Protein AF-A0A534Y1S2-F1 (afdb_monomer)

Secondary structure (DSSP, 8-state):
-HHHHHHHHHHHHHHHHHHHHHHHHHHHHHHHTT---HHHHHHHHHHHHHHHHHHHHHHHHHHS-TTTHHHHHHHHHHHHHHHHHHHHHT---

Radius of gyration: 15.46 Å; Cα contacts (8 Å, |Δi|>4): 56; chains: 1; bounding box: 40×18×42 Å

Structure (mmCIF, N/CA/C/O backbone):
data_AF-A0A534Y1S2-F1
#
_entry.id   AF-A0A534Y1S2-F1
#
loop_
_atom_site.group_PDB
_atom_site.id
_atom_site.type_symbol
_atom_site.label_atom_id
_atom_site.label_alt_id
_atom_site.label_comp_id
_atom_site.label_asym_id
_atom_site.label_entity_id
_atom_site.label_seq_id
_atom_site.pdbx_PDB_ins_code
_atom_site.Cartn_x
_atom_site.Cartn_y
_atom_site.Cartn_z
_atom_site.occupancy
_atom_site.B_iso_or_equiv
_atom_site.auth_seq_id
_atom_site.auth_comp_id
_atom_site.auth_asym_id
_atom_site.auth_atom_id
_atom_site.pdbx_PDB_model_num
ATOM 1 N N . MET A 1 1 ? 18.736 -1.362 -10.830 1.00 86.62 1 MET A N 1
ATOM 2 C CA . MET A 1 1 ? 18.328 -0.260 -9.906 1.00 86.62 1 MET A CA 1
ATOM 3 C C . MET A 1 1 ? 16.847 -0.356 -9.557 1.00 86.62 1 MET A C 1
ATOM 5 O O . MET A 1 1 ? 16.476 -0.115 -8.410 1.00 86.62 1 MET A O 1
ATOM 9 N N . LYS A 1 2 ? 16.028 -0.777 -10.525 1.00 91.62 2 LYS A N 1
ATOM 10 C CA . LYS A 1 2 ? 14.620 -1.129 -10.367 1.00 91.62 2 LYS A CA 1
ATOM 11 C C . LYS A 1 2 ? 14.336 -2.086 -9.198 1.00 91.62 2 LYS A C 1
ATOM 13 O O . LYS A 1 2 ? 13.466 -1.792 -8.389 1.00 91.62 2 LYS A O 1
ATOM 18 N N . ASP A 1 3 ? 15.089 -3.176 -9.050 1.00 92.31 3 ASP A N 1
ATOM 19 C CA . ASP A 1 3 ? 14.793 -4.200 -8.027 1.00 92.31 3 ASP A CA 1
ATOM 20 C C . ASP A 1 3 ? 14.895 -3.680 -6.586 1.00 92.31 3 ASP A C 1
ATOM 22 O O . ASP A 1 3 ? 14.035 -3.958 -5.747 1.00 92.31 3 ASP A O 1
ATOM 26 N N . ALA A 1 4 ? 15.913 -2.864 -6.298 1.00 94.19 4 ALA A N 1
ATOM 27 C CA . ALA A 1 4 ? 16.064 -2.224 -4.993 1.00 94.19 4 ALA A CA 1
ATOM 28 C C . ALA A 1 4 ? 14.925 -1.224 -4.721 1.00 94.19 4 ALA A C 1
ATOM 30 O O . ALA A 1 4 ? 14.420 -1.142 -3.599 1.00 94.19 4 ALA A O 1
ATOM 31 N N . TYR A 1 5 ? 14.490 -0.494 -5.754 1.00 93.06 5 TYR A N 1
ATOM 32 C CA . TYR A 1 5 ? 13.338 0.401 -5.669 1.00 93.06 5 TYR A CA 1
ATOM 33 C C . TYR A 1 5 ? 12.053 -0.377 -5.363 1.00 93.06 5 TYR A C 1
ATOM 35 O O . TYR A 1 5 ? 11.376 -0.070 -4.384 1.00 93.06 5 TYR A O 1
ATOM 43 N N . VAL A 1 6 ? 11.761 -1.422 -6.142 1.00 95.06 6 VAL A N 1
ATOM 44 C CA . VAL A 1 6 ? 10.597 -2.298 -5.955 1.00 95.06 6 VAL A CA 1
ATOM 45 C C . VAL A 1 6 ? 10.578 -2.883 -4.548 1.00 95.06 6 VAL A C 1
ATOM 47 O O . VAL A 1 6 ? 9.571 -2.757 -3.861 1.00 95.06 6 VAL A O 1
ATOM 50 N N . THR A 1 7 ? 11.700 -3.440 -4.086 1.00 96.88 7 THR A N 1
ATOM 51 C CA . THR A 1 7 ? 11.808 -4.053 -2.753 1.00 96.88 7 THR A CA 1
ATOM 52 C C . THR A 1 7 ? 11.474 -3.052 -1.646 1.00 96.88 7 THR A C 1
ATOM 54 O O . THR A 1 7 ? 10.709 -3.352 -0.728 1.00 96.88 7 THR A O 1
ATOM 57 N N . LYS A 1 8 ? 12.008 -1.828 -1.743 1.00 96.44 8 LYS A N 1
ATOM 58 C CA . LYS A 1 8 ? 11.720 -0.756 -0.782 1.00 96.44 8 LYS A CA 1
ATOM 59 C C . LYS A 1 8 ? 10.235 -0.386 -0.782 1.00 96.44 8 LYS A C 1
ATOM 61 O O . LYS A 1 8 ? 9.654 -0.182 0.284 1.00 96.44 8 LYS A O 1
ATOM 66 N N . MET A 1 9 ? 9.633 -0.271 -1.963 1.00 96.31 9 MET A N 1
ATOM 67 C CA . MET A 1 9 ? 8.223 0.084 -2.095 1.00 96.31 9 MET A CA 1
ATOM 68 C C . MET A 1 9 ? 7.315 -1.049 -1.603 1.00 96.31 9 MET A C 1
ATOM 70 O O . MET A 1 9 ? 6.387 -0.786 -0.850 1.00 96.31 9 MET A O 1
ATOM 74 N N . ASP A 1 10 ? 7.609 -2.311 -1.909 1.00 96.12 10 ASP A N 1
ATOM 75 C CA . ASP A 1 10 ? 6.840 -3.456 -1.402 1.00 96.12 10 ASP A CA 1
ATOM 76 C C . ASP A 1 10 ? 6.830 -3.516 0.128 1.00 96.12 10 ASP A C 1
ATOM 78 O O . ASP A 1 10 ? 5.781 -3.748 0.740 1.00 96.12 10 ASP A O 1
ATOM 82 N N . ALA A 1 11 ? 7.980 -3.264 0.760 1.00 97.62 11 ALA A N 1
ATOM 83 C CA . ALA A 1 11 ? 8.090 -3.238 2.214 1.00 97.62 11 ALA A CA 1
ATOM 84 C C . ALA A 1 11 ? 7.193 -2.151 2.828 1.00 97.62 11 ALA A C 1
ATOM 86 O O . ALA A 1 11 ? 6.406 -2.424 3.737 1.00 97.62 11 ALA A O 1
ATOM 87 N N . GLN A 1 12 ? 7.246 -0.930 2.290 1.00 96.12 12 GLN A N 1
ATOM 88 C CA . GLN A 1 12 ? 6.420 0.177 2.775 1.00 96.12 12 GLN A CA 1
ATOM 89 C C . GLN A 1 12 ? 4.925 -0.02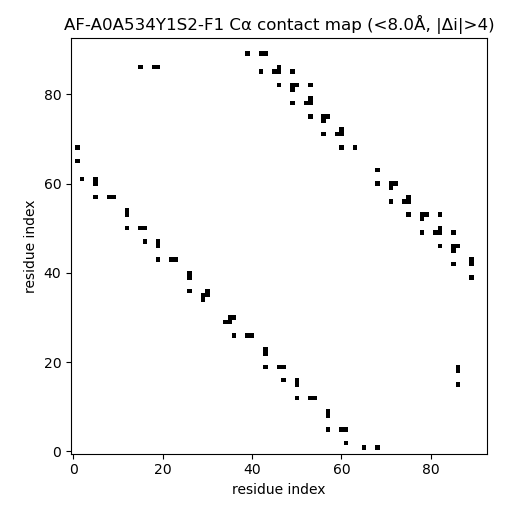9 2.467 1.00 96.12 12 GLN A C 1
ATOM 91 O O . GLN A 1 12 ? 4.072 0.289 3.298 1.00 96.12 12 GLN A O 1
ATOM 96 N N . LEU A 1 13 ? 4.582 -0.620 1.319 1.00 95.81 13 LEU A N 1
ATOM 97 C CA . LEU A 1 13 ? 3.200 -0.951 0.972 1.00 95.81 13 LEU A CA 1
ATOM 98 C C . LEU A 1 13 ? 2.633 -2.006 1.930 1.00 95.81 13 LEU A C 1
ATOM 100 O O . LEU A 1 13 ? 1.475 -1.915 2.347 1.00 95.81 13 LEU A O 1
ATOM 1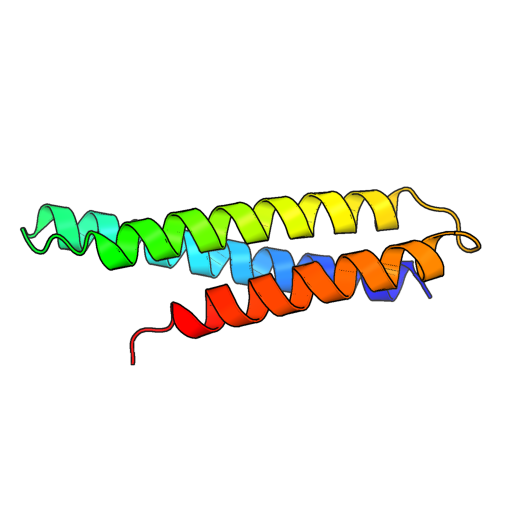04 N N . SER A 1 14 ? 3.456 -2.983 2.313 1.00 96.38 14 SER A N 1
ATOM 105 C CA . SER A 1 14 ? 3.105 -4.003 3.303 1.00 96.38 14 SER A CA 1
ATOM 106 C C . SER A 1 14 ? 2.882 -3.390 4.687 1.00 96.38 14 SER A C 1
ATOM 108 O O . SER A 1 14 ? 1.876 -3.687 5.334 1.00 96.38 14 SER A O 1
ATOM 110 N N . GLU A 1 15 ? 3.757 -2.473 5.112 1.00 95.75 15 GLU A N 1
ATOM 111 C CA . GLU A 1 15 ? 3.620 -1.726 6.368 1.00 95.75 15 GLU A CA 1
ATOM 112 C C . GLU A 1 15 ? 2.300 -0.938 6.420 1.00 95.75 15 GLU A C 1
ATOM 114 O O . GLU A 1 15 ? 1.543 -1.021 7.391 1.00 95.75 15 GLU A O 1
ATOM 119 N N . TRP A 1 16 ? 1.980 -0.195 5.359 1.00 95.38 16 TRP A N 1
ATOM 120 C CA . TRP A 1 16 ? 0.720 0.542 5.271 1.00 95.38 16 TRP A CA 1
ATOM 121 C C . TRP A 1 16 ? -0.496 -0.382 5.226 1.00 95.38 16 TRP A C 1
ATOM 123 O O . TRP A 1 16 ? -1.504 -0.087 5.866 1.00 95.38 16 TRP A O 1
ATOM 133 N N . GLY A 1 17 ? -0.395 -1.526 4.548 1.00 94.12 17 GLY A N 1
ATOM 134 C CA . GLY A 1 17 ? -1.445 -2.544 4.545 1.00 94.12 17 GLY A CA 1
ATOM 135 C C . GLY A 1 17 ? -1.732 -3.089 5.947 1.00 94.12 17 GLY A C 1
ATOM 136 O O . GLY A 1 17 ? -2.895 -3.247 6.322 1.00 94.12 17 GLY A O 1
ATOM 137 N N . ALA A 1 18 ? -0.693 -3.326 6.751 1.00 94.31 18 ALA A N 1
ATOM 138 C CA . ALA A 1 18 ? -0.846 -3.741 8.144 1.00 94.31 18 ALA A CA 1
ATOM 139 C C . ALA A 1 18 ? -1.536 -2.658 8.991 1.00 94.31 18 ALA A C 1
ATOM 141 O O . ALA A 1 18 ? -2.493 -2.958 9.706 1.00 94.31 18 ALA A O 1
ATOM 142 N N . LYS A 1 19 ? -1.126 -1.391 8.841 1.00 91.19 19 LYS A N 1
ATOM 143 C CA . LYS A 1 19 ? -1.755 -0.249 9.529 1.00 91.19 19 LYS A CA 1
ATOM 144 C C . LYS A 1 19 ? -3.240 -0.113 9.188 1.00 91.19 19 LYS A C 1
ATOM 146 O O . LYS A 1 19 ? -4.063 0.032 10.087 1.00 91.19 19 LYS A O 1
ATOM 151 N N . LEU A 1 20 ? -3.607 -0.222 7.909 1.00 90.38 20 LEU A N 1
ATOM 152 C CA . LEU A 1 20 ? -5.009 -0.156 7.481 1.00 90.38 20 LEU A CA 1
ATOM 153 C C . LEU A 1 20 ? -5.851 -1.300 8.067 1.00 90.38 20 LEU A C 1
ATOM 155 O O . LEU A 1 20 ? -6.976 -1.065 8.512 1.00 90.38 20 LEU A O 1
ATOM 159 N N . LYS A 1 21 ? -5.301 -2.522 8.140 1.00 90.56 21 LYS A N 1
ATOM 160 C CA . LYS A 1 21 ? -5.968 -3.667 8.787 1.00 90.56 21 LYS A CA 1
ATOM 161 C C . LYS A 1 21 ? -6.201 -3.429 10.279 1.00 90.56 21 LYS A C 1
ATOM 163 O O . LYS A 1 21 ? -7.308 -3.652 10.764 1.00 90.56 21 LYS A O 1
ATOM 168 N N . GLU A 1 22 ? -5.192 -2.940 10.997 1.00 89.25 22 GLU A N 1
ATOM 169 C CA . GLU A 1 22 ? -5.313 -2.607 12.421 1.00 89.25 22 GLU A CA 1
ATOM 170 C C . GLU A 1 22 ? -6.398 -1.545 12.656 1.00 89.25 22 GLU A C 1
ATOM 172 O O . GLU A 1 22 ? -7.247 -1.668 13.542 1.00 89.25 22 GLU A O 1
ATOM 177 N N . MET A 1 23 ? -6.420 -0.514 11.813 1.00 83.94 23 MET A N 1
ATOM 178 C CA . MET A 1 23 ? -7.417 0.549 11.869 1.00 83.94 23 MET A CA 1
ATOM 179 C C . MET A 1 23 ? -8.840 0.076 11.591 1.00 8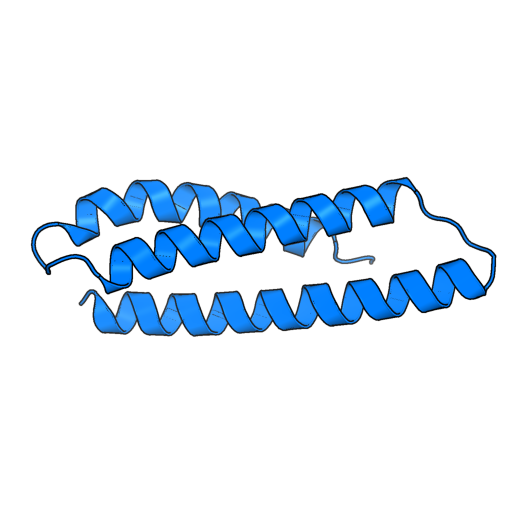3.94 23 MET A C 1
ATOM 181 O O . MET A 1 23 ? -9.789 0.595 12.194 1.00 83.94 23 MET A O 1
ATOM 185 N N . LYS A 1 24 ? -9.001 -0.881 10.675 1.00 84.31 24 LYS A N 1
ATOM 186 C CA . LYS A 1 24 ? -10.286 -1.523 10.405 1.00 84.31 24 LYS A CA 1
ATOM 187 C C . LYS A 1 24 ? -10.781 -2.266 11.646 1.00 84.31 24 LYS A C 1
ATOM 189 O O . LYS A 1 24 ? -11.880 -1.974 12.108 1.00 84.31 24 LYS A O 1
ATOM 194 N N . ALA A 1 25 ? -9.935 -3.095 12.259 1.00 87.31 25 ALA A N 1
ATOM 195 C CA . ALA A 1 25 ? -10.279 -3.822 13.483 1.00 87.31 25 ALA A CA 1
ATOM 196 C C . ALA A 1 25 ? -10.654 -2.881 14.648 1.00 87.31 25 ALA A C 1
ATOM 198 O O . ALA A 1 25 ? -11.630 -3.116 15.363 1.00 87.31 25 ALA A O 1
ATOM 199 N N . LYS A 1 26 ? -9.927 -1.765 14.815 1.00 83.06 26 LYS A N 1
ATOM 200 C CA . LYS A 1 26 ? -10.259 -0.728 15.809 1.00 83.06 26 LYS A CA 1
ATOM 201 C C . LYS A 1 26 ? -11.626 -0.080 15.547 1.00 83.06 26 LYS A C 1
ATOM 203 O O . LYS A 1 26 ? -12.376 0.128 16.497 1.00 83.06 26 LYS A O 1
ATOM 208 N N . ALA A 1 27 ? -11.964 0.199 14.283 1.00 79.19 27 ALA A N 1
ATOM 209 C CA . ALA A 1 27 ? -13.284 0.731 13.917 1.00 79.19 27 ALA A CA 1
ATOM 210 C C . ALA A 1 27 ? -14.407 -0.249 14.229 1.00 79.19 27 ALA A C 1
ATOM 212 O O . ALA A 1 27 ? -15.427 0.149 14.773 1.00 79.19 27 ALA A O 1
ATOM 213 N N . GLU A 1 28 ? -14.235 -1.515 13.849 1.00 81.50 28 GLU A N 1
ATOM 214 C CA . GLU A 1 28 ? -15.243 -2.554 14.063 1.00 81.50 28 GLU A CA 1
ATOM 215 C C . GLU A 1 28 ? -15.533 -2.710 15.560 1.00 81.50 28 GLU A C 1
ATOM 217 O O . GLU A 1 28 ? -16.694 -2.754 15.968 1.00 81.50 28 GLU A O 1
ATOM 222 N N . LYS A 1 29 ? -14.488 -2.656 16.396 1.00 81.44 29 LYS A N 1
ATOM 223 C CA . LYS A 1 29 ? -14.627 -2.631 17.856 1.00 81.44 29 LYS A CA 1
ATOM 224 C C . LYS A 1 29 ? -15.374 -1.388 18.361 1.00 81.44 29 LYS A C 1
ATOM 226 O O . LYS A 1 29 ? -16.252 -1.526 19.206 1.00 81.44 29 LYS A O 1
ATOM 231 N N . ALA A 1 30 ? -15.048 -0.192 17.867 1.00 77.12 30 ALA A N 1
ATOM 232 C CA . ALA A 1 30 ? -15.705 1.054 18.283 1.00 77.12 30 ALA A CA 1
ATOM 233 C C . ALA A 1 30 ? -17.180 1.126 17.841 1.00 77.12 30 ALA A C 1
ATOM 235 O O . ALA A 1 30 ? -18.043 1.545 18.615 1.00 77.12 30 ALA A O 1
ATOM 236 N N . ALA A 1 31 ? -17.479 0.641 16.633 1.00 75.44 31 ALA A N 1
ATOM 237 C CA . ALA A 1 31 ? -18.835 0.529 16.109 1.00 75.44 31 ALA A CA 1
ATOM 238 C C . ALA A 1 31 ? -19.678 -0.448 16.942 1.00 75.44 31 ALA A C 1
ATOM 2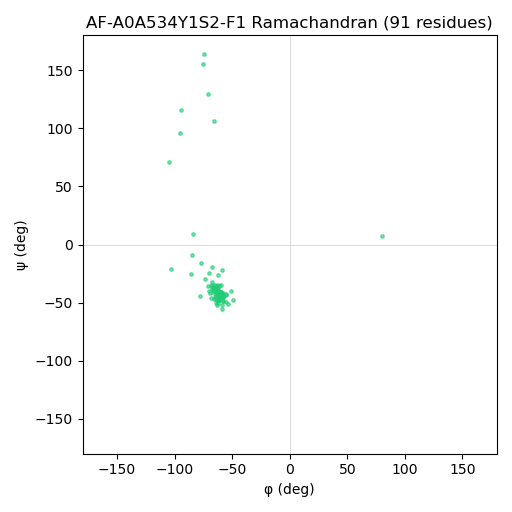40 O O . ALA A 1 31 ? -20.808 -0.121 17.298 1.00 75.44 31 ALA A O 1
ATOM 241 N N . ALA A 1 32 ? -19.112 -1.596 17.337 1.00 77.06 32 ALA A N 1
ATOM 242 C CA . ALA A 1 32 ? -19.762 -2.532 18.259 1.00 77.06 32 ALA A CA 1
ATOM 243 C C . ALA A 1 32 ? -20.029 -1.914 19.647 1.00 77.06 32 ALA A C 1
ATOM 245 O O . ALA A 1 32 ? -20.975 -2.300 20.326 1.00 77.06 32 ALA A O 1
ATOM 246 N N . GLN A 1 33 ? -19.233 -0.920 20.052 1.00 75.12 33 GLN A N 1
ATOM 247 C CA . GLN A 1 33 ? -19.428 -0.133 21.275 1.00 75.12 33 GLN A CA 1
ATOM 248 C C . GLN A 1 33 ? -20.414 1.043 21.099 1.00 75.12 33 GLN A C 1
ATOM 250 O O . GLN A 1 33 ? -20.529 1.882 21.991 1.00 75.12 33 GLN A O 1
ATOM 255 N N . GLY A 1 34 ? -21.124 1.128 19.966 1.00 66.38 34 GLY A N 1
ATOM 256 C CA . GLY A 1 34 ? -22.160 2.135 19.707 1.00 66.38 34 GLY A CA 1
ATOM 257 C C . GLY A 1 34 ? -21.638 3.507 19.269 1.00 66.38 34 GLY A C 1
ATOM 258 O O . GLY A 1 34 ? -22.421 4.445 19.133 1.00 66.38 34 GLY A O 1
ATOM 259 N N . ARG A 1 35 ? -20.332 3.652 19.016 1.00 65.12 35 ARG A N 1
ATOM 260 C CA . ARG A 1 35 ? -19.744 4.869 18.439 1.00 65.12 35 ARG A CA 1
ATOM 261 C C . ARG A 1 35 ? -19.635 4.677 16.929 1.00 65.12 35 ARG A C 1
ATOM 263 O O . ARG A 1 35 ? -18.691 4.047 16.463 1.00 65.12 35 ARG A O 1
ATOM 270 N N . ILE A 1 36 ? -20.603 5.160 16.147 1.00 63.16 36 ILE A N 1
ATOM 271 C CA . ILE A 1 36 ? -20.503 5.071 14.681 1.00 63.16 36 ILE A CA 1
ATOM 272 C C . ILE A 1 36 ? -19.902 6.344 14.095 1.00 63.16 36 ILE A C 1
ATOM 274 O O . ILE A 1 36 ? -20.476 7.428 14.119 1.00 63.16 36 ILE A O 1
ATOM 278 N N . GLU A 1 37 ? -18.734 6.145 13.499 1.00 68.81 37 GLU A N 1
ATOM 279 C CA . GLU A 1 37 ? -17.907 7.132 12.828 1.00 68.81 37 GLU A CA 1
ATOM 280 C C . GLU A 1 37 ? -18.033 6.935 11.308 1.00 68.81 37 GLU A C 1
ATOM 282 O O . GLU A 1 37 ? -17.116 6.446 10.645 1.00 68.81 37 GLU A O 1
ATOM 287 N N . TYR A 1 38 ? -19.188 7.274 10.728 1.00 67.25 38 TYR A N 1
ATOM 288 C CA . TYR A 1 38 ? -19.436 7.126 9.281 1.00 67.25 38 TYR A CA 1
ATOM 289 C C . TYR A 1 38 ? -18.320 7.758 8.425 1.00 67.25 38 TYR A C 1
ATOM 291 O O . TYR A 1 38 ? -17.846 7.169 7.453 1.00 67.25 38 TYR A O 1
ATOM 299 N N . GLN A 1 39 ? -17.814 8.921 8.847 1.00 72.69 39 GLN A N 1
ATOM 300 C CA . GLN A 1 39 ? -16.676 9.578 8.202 1.00 72.69 39 GLN A CA 1
ATOM 301 C C . GLN A 1 39 ? -15.383 8.754 8.286 1.00 72.69 39 GLN A C 1
ATOM 303 O O . GLN A 1 39 ? -14.641 8.695 7.308 1.00 72.69 39 GLN A O 1
ATOM 308 N N . GLN A 1 40 ? -15.111 8.078 9.405 1.00 76.94 40 GLN A N 1
ATOM 309 C CA . GLN A 1 40 ? -13.914 7.246 9.525 1.00 76.94 40 GLN A CA 1
ATOM 310 C C . GLN A 1 40 ? -14.005 5.980 8.676 1.00 76.94 40 GLN A C 1
ATOM 312 O O . GLN A 1 40 ? -12.999 5.563 8.105 1.00 76.94 40 GLN A O 1
ATOM 317 N N . GLN A 1 41 ? -15.194 5.388 8.544 1.00 79.00 41 GLN A N 1
ATOM 318 C CA . GLN A 1 41 ? -15.405 4.258 7.638 1.00 79.00 41 GLN A CA 1
ATOM 319 C C . GLN A 1 41 ? -15.152 4.664 6.182 1.00 79.00 41 GLN A C 1
ATOM 321 O O . GLN A 1 41 ? -14.415 3.981 5.474 1.00 79.00 41 GLN A O 1
ATOM 326 N N . LEU A 1 42 ? -15.657 5.827 5.756 1.00 82.00 42 LEU A N 1
ATOM 327 C CA . LEU A 1 42 ? -15.381 6.358 4.418 1.00 82.00 42 LEU A CA 1
ATOM 328 C C . LEU A 1 42 ? -13.887 6.616 4.180 1.00 82.00 42 LEU A C 1
ATOM 330 O O . LEU A 1 42 ? -13.370 6.269 3.120 1.00 82.00 42 LEU A O 1
ATOM 334 N N . GLN A 1 43 ? -13.175 7.192 5.153 1.00 83.19 43 GLN A N 1
ATOM 335 C CA . GLN A 1 43 ? -11.727 7.404 5.032 1.00 83.19 43 GLN A CA 1
ATOM 336 C C . GLN A 1 43 ? -10.960 6.080 4.928 1.00 83.19 43 GLN A C 1
ATOM 338 O O . GLN A 1 43 ? -10.015 5.982 4.147 1.00 83.19 43 GLN A O 1
ATOM 343 N N . LYS A 1 44 ? -11.390 5.041 5.655 1.00 83.75 44 LYS A N 1
ATOM 344 C CA . LYS A 1 44 ? -10.782 3.702 5.598 1.00 83.75 44 LYS A CA 1
ATOM 345 C C . LYS A 1 44 ? -10.978 3.045 4.242 1.00 83.75 44 LYS A C 1
ATOM 347 O O . LYS A 1 44 ? -10.004 2.568 3.669 1.00 83.75 44 LYS A O 1
ATOM 352 N N . VAL A 1 45 ? -12.201 3.074 3.709 1.00 88.38 45 VAL A N 1
ATOM 353 C CA . VAL A 1 45 ? -12.495 2.547 2.367 1.00 88.38 45 VAL A CA 1
ATOM 354 C C . VAL A 1 45 ? -11.626 3.250 1.324 1.00 88.38 45 VAL A C 1
ATOM 356 O O . VAL A 1 45 ? -10.915 2.581 0.581 1.00 88.38 45 VAL A O 1
ATOM 359 N N . ARG A 1 46 ? -11.565 4.587 1.351 1.00 89.50 46 ARG A N 1
ATOM 360 C CA . ARG A 1 46 ? -10.717 5.373 0.436 1.00 89.50 46 ARG A CA 1
ATOM 361 C C . ARG A 1 46 ? -9.231 5.043 0.565 1.00 89.50 46 ARG A C 1
ATOM 363 O O . ARG A 1 46 ? -8.527 4.934 -0.437 1.00 89.50 46 ARG A O 1
ATOM 370 N N . ALA A 1 47 ? -8.730 4.892 1.790 1.00 91.25 47 ALA A N 1
ATOM 371 C CA . ALA A 1 47 ? -7.333 4.543 2.020 1.00 91.25 47 ALA A CA 1
ATOM 372 C C . ALA A 1 47 ? -7.010 3.132 1.507 1.00 91.25 47 ALA A C 1
ATOM 374 O O . ALA A 1 47 ? -5.939 2.909 0.942 1.00 91.25 47 ALA A O 1
ATOM 375 N N . GLN A 1 48 ? -7.953 2.199 1.642 1.00 93.00 48 GLN A N 1
ATOM 376 C CA . GLN A 1 48 ? -7.816 0.846 1.121 1.00 93.00 48 GLN A CA 1
ATOM 377 C C . GLN A 1 48 ? -7.880 0.804 -0.412 1.00 93.00 48 GLN A C 1
ATOM 379 O O . GLN A 1 48 ? -7.067 0.127 -1.031 1.00 93.00 48 GLN A O 1
ATOM 384 N N . GLU A 1 49 ? -8.752 1.587 -1.048 1.00 94.12 49 GLU A N 1
ATOM 385 C CA . GLU A 1 49 ? -8.776 1.731 -2.510 1.00 94.12 49 GLU A CA 1
ATOM 386 C C . GLU A 1 49 ? -7.442 2.260 -3.052 1.00 94.12 49 GLU A C 1
ATOM 388 O O . GLU A 1 49 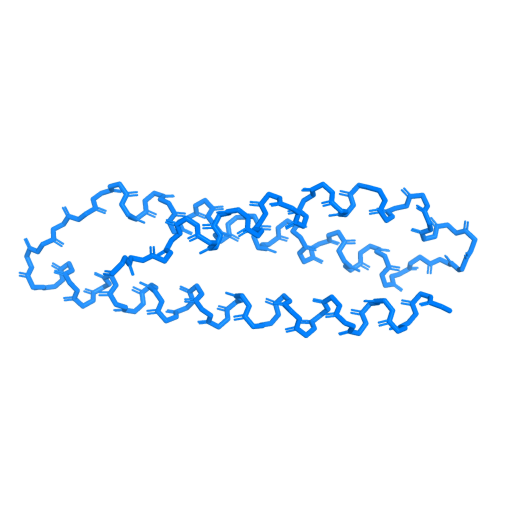? -6.900 1.716 -4.016 1.00 94.12 49 GLU A O 1
ATOM 393 N N . LYS A 1 50 ? -6.868 3.280 -2.404 1.00 93.94 50 LYS A N 1
ATOM 394 C CA . LYS A 1 50 ? -5.547 3.816 -2.764 1.00 93.94 50 LYS A CA 1
ATOM 395 C C . LYS A 1 50 ? -4.426 2.798 -2.565 1.00 93.94 50 LYS A C 1
ATOM 397 O O . LYS A 1 50 ? -3.497 2.757 -3.368 1.00 93.94 50 LYS A O 1
ATOM 402 N N . HIS A 1 51 ? -4.518 1.961 -1.529 1.00 96.06 51 HIS A N 1
ATOM 403 C CA . HIS A 1 51 ? -3.563 0.875 -1.288 1.00 96.06 51 HIS A CA 1
ATOM 404 C C . HIS A 1 51 ? -3.561 -0.122 -2.448 1.00 96.06 51 HIS A C 1
ATOM 406 O O . HIS A 1 51 ? -2.510 -0.421 -3.015 1.00 96.06 51 HIS A O 1
ATOM 412 N N . GLU A 1 52 ? -4.748 -0.542 -2.882 1.00 95.69 52 GLU A N 1
ATOM 413 C CA . GLU A 1 52 ? -4.934 -1.448 -4.019 1.00 95.69 52 GLU A CA 1
ATOM 414 C C . GLU A 1 52 ? -4.480 -0.835 -5.355 1.00 95.69 52 GLU A C 1
ATOM 416 O O . GLU A 1 52 ? -3.970 -1.537 -6.231 1.00 95.69 52 GLU A O 1
ATOM 421 N N . GLN A 1 53 ? -4.656 0.476 -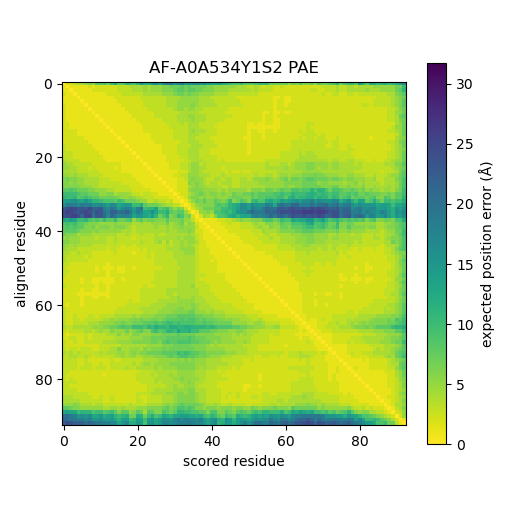5.544 1.00 95.19 53 GLN A N 1
ATOM 422 C CA . GLN A 1 53 ? -4.151 1.186 -6.725 1.00 95.19 53 GLN A CA 1
ATOM 423 C C . GLN A 1 53 ? -2.619 1.251 -6.743 1.00 95.19 53 GLN A C 1
ATOM 425 O O . GLN A 1 53 ? -2.006 0.956 -7.770 1.00 95.19 53 GLN A O 1
ATOM 430 N N . ALA A 1 54 ? -1.997 1.592 -5.610 1.00 95.19 54 ALA A N 1
ATOM 431 C CA . ALA A 1 54 ? -0.543 1.615 -5.485 1.00 95.19 54 ALA A CA 1
ATOM 432 C C . ALA A 1 54 ? 0.066 0.220 -5.694 1.00 95.19 54 ALA A C 1
ATOM 434 O O . ALA A 1 54 ? 1.086 0.110 -6.371 1.00 95.19 54 ALA A O 1
ATOM 435 N N . ARG A 1 55 ? -0.588 -0.843 -5.191 1.00 96.25 55 ARG A N 1
ATOM 436 C CA . ARG A 1 55 ? -0.163 -2.233 -5.426 1.00 96.25 55 ARG A CA 1
ATOM 437 C C . ARG A 1 55 ? -0.127 -2.573 -6.911 1.00 96.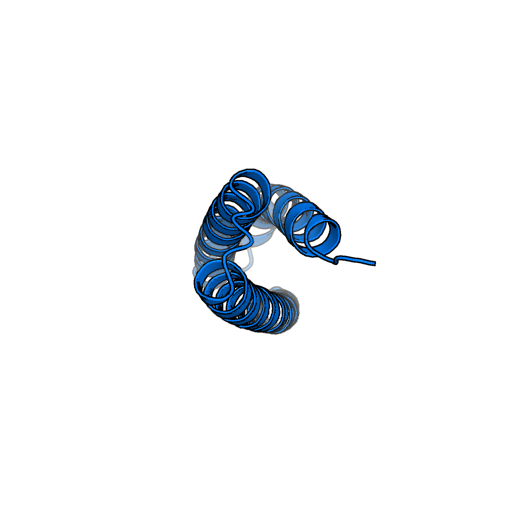25 55 ARG A C 1
ATOM 439 O O . ARG A 1 55 ? 0.905 -3.006 -7.403 1.00 96.25 55 ARG A O 1
ATOM 446 N N . ARG A 1 56 ? -1.220 -2.306 -7.632 1.00 96.00 56 ARG A N 1
ATOM 447 C CA . ARG A 1 56 ? -1.310 -2.585 -9.075 1.00 96.00 56 ARG A CA 1
ATOM 448 C C . ARG A 1 56 ? -0.222 -1.868 -9.874 1.00 96.00 56 ARG A C 1
ATOM 450 O O . ARG A 1 56 ? 0.455 -2.496 -10.677 1.00 96.00 56 ARG A O 1
ATOM 457 N N . LYS A 1 57 ? 0.013 -0.585 -9.590 1.00 94.94 57 LYS A N 1
ATOM 458 C CA . LYS A 1 57 ? 1.083 0.190 -10.238 1.00 94.94 57 LYS A CA 1
ATOM 459 C C . LYS A 1 57 ? 2.482 -0.327 -9.898 1.00 94.94 57 LYS A C 1
ATOM 461 O O . LYS A 1 57 ? 3.363 -0.316 -10.752 1.00 94.94 57 LYS A O 1
ATOM 466 N N . LEU A 1 58 ? 2.701 -0.791 -8.668 1.00 96.00 58 LEU A N 1
ATOM 467 C CA . LEU A 1 58 ? 3.970 -1.410 -8.291 1.00 96.00 58 LEU A CA 1
ATOM 468 C C . LEU A 1 58 ? 4.185 -2.741 -9.022 1.00 96.00 58 LEU A C 1
ATOM 470 O O . LEU A 1 58 ? 5.300 -3.023 -9.452 1.00 96.00 58 LEU A O 1
ATOM 474 N N . ASP A 1 59 ? 3.127 -3.526 -9.216 1.00 96.06 59 ASP A N 1
ATOM 475 C CA . ASP A 1 59 ? 3.184 -4.775 -9.977 1.00 96.06 59 ASP A CA 1
ATOM 476 C C . ASP A 1 59 ? 3.447 -4.528 -11.476 1.00 96.06 59 ASP A C 1
ATOM 478 O O . ASP A 1 59 ? 4.216 -5.263 -12.096 1.00 96.06 59 ASP A O 1
ATOM 482 N N . GLU A 1 60 ? 2.921 -3.440 -12.048 1.00 95.25 60 GLU A N 1
ATOM 483 C CA . GLU A 1 60 ? 3.293 -2.985 -13.398 1.00 95.25 60 GLU A CA 1
ATOM 484 C C . GLU A 1 60 ? 4.787 -2.643 -13.491 1.00 95.25 60 GLU A C 1
ATOM 486 O O . GLU A 1 60 ? 5.462 -3.058 -14.437 1.00 95.25 60 GLU A O 1
ATOM 491 N N . ILE A 1 61 ? 5.334 -1.940 -12.489 1.00 95.19 61 ILE A N 1
ATOM 492 C CA . ILE A 1 61 ? 6.776 -1.667 -12.414 1.00 95.19 61 ILE A CA 1
ATOM 493 C C . ILE A 1 61 ? 7.553 -2.978 -12.315 1.00 95.19 61 ILE A C 1
ATOM 495 O O . ILE A 1 61 ? 8.517 -3.146 -13.053 1.00 95.19 61 ILE A O 1
ATOM 499 N N . LYS A 1 62 ? 7.142 -3.933 -11.470 1.00 94.19 62 LYS A N 1
ATOM 500 C CA . LYS A 1 62 ? 7.796 -5.251 -11.352 1.00 94.19 62 LYS A CA 1
ATOM 501 C C . LYS A 1 62 ? 7.882 -5.978 -12.687 1.00 94.19 62 LYS A C 1
ATOM 503 O O . LYS A 1 62 ? 8.939 -6.522 -12.998 1.00 94.19 62 LYS A O 1
ATOM 508 N N . ALA A 1 63 ? 6.819 -5.947 -13.484 1.00 95.12 63 ALA A N 1
ATOM 509 C CA . ALA A 1 63 ? 6.763 -6.619 -14.779 1.00 95.12 63 ALA A CA 1
ATOM 510 C C . ALA A 1 63 ? 7.528 -5.889 -15.904 1.00 95.12 63 ALA A C 1
ATOM 512 O O . ALA A 1 63 ? 7.800 -6.483 -16.946 1.00 95.12 63 ALA A O 1
ATOM 513 N N . ALA A 1 64 ? 7.881 -4.612 -15.727 1.00 94.62 64 ALA A N 1
ATOM 514 C CA . ALA A 1 64 ? 8.529 -3.812 -16.764 1.00 94.62 64 ALA A CA 1
ATOM 515 C C . ALA A 1 64 ? 10.015 -4.154 -16.976 1.00 94.62 64 ALA A C 1
ATOM 517 O O . ALA A 1 64 ? 10.703 -4.615 -16.067 1.00 94.62 64 ALA A O 1
ATOM 518 N N . SER A 1 65 ? 10.549 -3.871 -18.165 1.00 92.94 65 SER A N 1
ATOM 519 C CA . SER A 1 65 ? 11.995 -3.940 -18.419 1.00 92.94 65 SER A CA 1
ATOM 520 C C . SER A 1 65 ? 12.745 -2.760 -17.783 1.00 92.94 65 SER A C 1
ATOM 522 O O . SER A 1 65 ? 12.145 -1.732 -17.454 1.00 92.94 65 SER A O 1
ATOM 524 N N . GLU A 1 66 ? 14.072 -2.882 -17.660 1.00 89.31 66 GLU A N 1
ATOM 525 C CA . GLU A 1 66 ? 14.966 -1.809 -17.176 1.00 89.31 66 GLU A CA 1
ATOM 526 C C . GLU A 1 66 ? 14.900 -0.529 -18.040 1.00 89.31 66 GLU A C 1
ATOM 528 O O . GLU A 1 66 ? 15.168 0.564 -17.557 1.00 89.31 66 GLU A O 1
ATOM 533 N N . GLU A 1 67 ? 14.453 -0.628 -19.291 1.00 87.94 67 GLU A N 1
ATOM 534 C CA . GLU A 1 67 ? 14.281 0.523 -20.190 1.00 87.94 67 GLU A CA 1
ATOM 535 C C . GLU A 1 67 ? 12.920 1.219 -20.023 1.00 87.94 67 GLU A C 1
ATOM 537 O O . GLU A 1 67 ? 12.780 2.400 -20.332 1.00 87.94 67 GLU A O 1
ATOM 542 N N . ARG A 1 68 ? 11.890 0.500 -19.547 1.00 90.25 68 ARG A N 1
ATOM 543 C CA . ARG A 1 68 ? 10.502 1.003 -19.487 1.00 90.25 68 ARG A CA 1
ATOM 544 C C . ARG A 1 68 ? 10.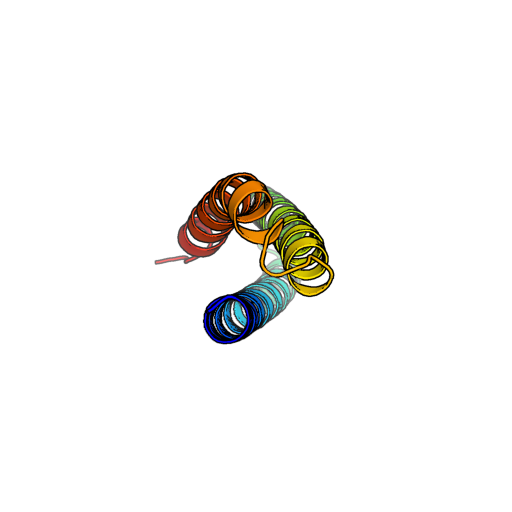060 1.430 -18.089 1.00 90.25 68 ARG A C 1
ATOM 546 O O . ARG A 1 68 ? 9.104 2.195 -17.971 1.00 90.25 68 ARG A O 1
ATOM 553 N N . TRP A 1 69 ? 10.712 0.948 -17.030 1.00 93.81 69 TRP A N 1
ATOM 554 C CA . TRP A 1 69 ? 10.238 1.173 -15.658 1.00 93.81 69 TRP A CA 1
ATOM 555 C C . TRP A 1 69 ? 10.312 2.638 -15.205 1.00 93.81 69 TRP A C 1
ATOM 557 O O . TRP A 1 69 ? 9.429 3.069 -14.467 1.00 93.81 69 TRP A O 1
ATOM 567 N N . GLU A 1 70 ? 11.292 3.424 -15.668 1.00 90.12 70 GLU A N 1
ATOM 568 C CA . GLU A 1 70 ? 11.412 4.845 -15.292 1.00 90.12 70 GLU A CA 1
ATOM 569 C C . GLU A 1 70 ? 10.194 5.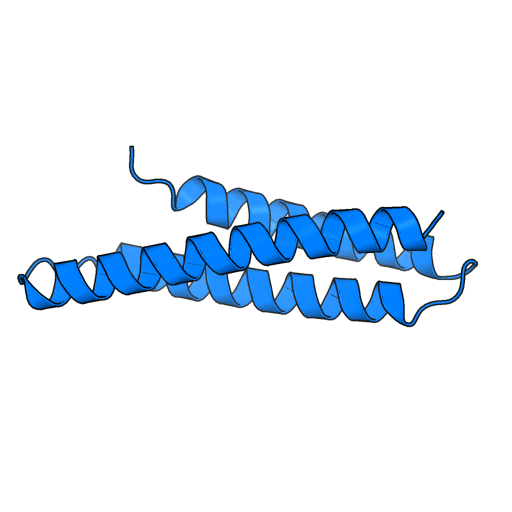663 -15.757 1.00 90.12 70 GLU A C 1
ATOM 571 O O . GLU A 1 70 ? 9.711 6.536 -15.037 1.00 90.12 70 GLU A O 1
ATOM 576 N N . ALA A 1 71 ? 9.615 5.329 -16.917 1.00 89.88 71 ALA A N 1
ATOM 577 C CA . ALA A 1 71 ? 8.385 5.969 -17.386 1.00 89.88 71 ALA A CA 1
ATOM 578 C C . ALA A 1 71 ? 7.185 5.643 -16.475 1.00 89.88 71 ALA A C 1
ATOM 580 O O . ALA A 1 71 ? 6.376 6.521 -16.166 1.00 89.88 71 ALA A O 1
ATOM 581 N N . LEU A 1 72 ? 7.095 4.397 -15.994 1.00 92.12 72 LEU A N 1
ATOM 582 C CA . LEU A 1 72 ? 6.026 3.933 -15.099 1.00 92.12 72 LEU A CA 1
ATOM 583 C C . LEU A 1 72 ? 6.168 4.479 -13.673 1.00 92.12 72 LEU A C 1
ATOM 585 O O . LEU A 1 72 ? 5.167 4.698 -12.985 1.00 92.12 72 LEU A O 1
ATOM 589 N N . LYS A 1 73 ? 7.404 4.739 -13.239 1.00 90.81 73 LYS A N 1
ATOM 590 C CA . LYS A 1 73 ? 7.734 5.265 -11.912 1.00 90.81 73 LYS A CA 1
ATOM 591 C C . LYS A 1 73 ? 7.007 6.571 -11.607 1.00 90.81 73 LYS A C 1
ATOM 593 O O . LYS A 1 73 ? 6.427 6.690 -10.534 1.00 90.81 73 LYS A O 1
ATOM 598 N N . SER A 1 74 ? 6.946 7.503 -12.558 1.00 86.81 74 SER A N 1
ATOM 599 C CA . SER A 1 74 ? 6.239 8.783 -12.376 1.00 86.81 74 SER A CA 1
ATOM 600 C C . SER A 1 74 ? 4.751 8.590 -12.031 1.00 86.81 74 SER A C 1
ATOM 602 O O . SER A 1 74 ? 4.225 9.180 -11.084 1.00 86.81 74 SER A O 1
ATOM 604 N N . GLY A 1 75 ? 4.078 7.684 -12.748 1.00 86.81 75 GLY A N 1
ATOM 605 C CA . GLY A 1 75 ? 2.678 7.337 -12.520 1.00 86.81 75 GLY A CA 1
ATOM 606 C C . GLY A 1 75 ? 2.446 6.553 -11.228 1.00 86.81 75 GLY A C 1
ATOM 607 O O . GLY A 1 75 ? 1.333 6.581 -10.696 1.00 86.81 75 GLY A O 1
ATOM 608 N N . PHE A 1 76 ? 3.463 5.853 -10.727 1.00 93.31 76 PHE A N 1
ATOM 609 C CA . PHE A 1 76 ? 3.450 5.198 -9.422 1.00 93.31 76 PHE A CA 1
ATOM 610 C C . PHE A 1 76 ? 3.674 6.192 -8.277 1.00 93.31 76 PHE A C 1
ATOM 612 O O . PHE A 1 76 ? 2.918 6.161 -7.312 1.00 93.31 76 PHE A O 1
ATOM 619 N N . GLU A 1 77 ? 4.630 7.116 -8.394 1.00 93.12 77 GLU A N 1
ATOM 620 C CA . GLU A 1 77 ? 4.949 8.110 -7.359 1.00 93.12 77 GLU A CA 1
ATOM 621 C C . GLU A 1 77 ? 3.752 9.008 -7.015 1.00 93.12 77 GLU A C 1
ATOM 623 O O . GLU A 1 77 ? 3.537 9.338 -5.846 1.00 93.12 77 GLU A O 1
ATOM 628 N N . GLY A 1 78 ? 2.913 9.343 -8.002 1.00 92.62 78 GLY A N 1
ATOM 629 C CA . GLY A 1 78 ? 1.639 10.027 -7.763 1.00 92.62 78 GLY A CA 1
ATOM 630 C C . GLY A 1 78 ? 0.704 9.227 -6.847 1.00 92.62 78 GLY A C 1
ATOM 631 O O . GLY A 1 78 ? 0.316 9.706 -5.779 1.00 92.62 78 GLY A O 1
ATOM 632 N N . ALA A 1 79 ? 0.410 7.976 -7.216 1.00 92.56 79 ALA A N 1
ATOM 633 C CA . ALA A 1 79 ? -0.436 7.082 -6.417 1.00 92.56 79 ALA A CA 1
ATOM 634 C C . ALA A 1 79 ? 0.164 6.805 -5.027 1.00 92.56 79 ALA A C 1
ATOM 636 O O . ALA A 1 79 ? -0.554 6.738 -4.027 1.00 92.56 79 ALA A O 1
ATOM 637 N N . TRP A 1 80 ? 1.491 6.706 -4.950 1.00 95.50 80 TRP A N 1
ATOM 638 C CA . TRP A 1 80 ? 2.234 6.519 -3.711 1.00 95.50 80 TRP A CA 1
ATOM 639 C C . TRP A 1 80 ? 2.043 7.682 -2.738 1.00 95.50 80 TRP A C 1
ATOM 641 O O . TRP A 1 80 ? 1.731 7.482 -1.562 1.00 95.50 80 TRP A O 1
ATOM 651 N N . ASN A 1 81 ? 2.174 8.912 -3.234 1.00 94.38 81 ASN A N 1
ATOM 652 C CA . ASN A 1 81 ? 1.991 10.119 -2.436 1.00 94.38 81 ASN A CA 1
ATOM 653 C C . ASN A 1 81 ? 0.547 10.270 -1.947 1.00 94.38 81 ASN A C 1
ATOM 655 O O . ASN A 1 81 ? 0.313 10.689 -0.810 1.00 94.38 81 ASN A O 1
ATOM 659 N N . GLU A 1 82 ? -0.433 9.913 -2.775 1.00 92.25 82 GLU A N 1
ATOM 660 C CA . GLU A 1 82 ? -1.839 9.928 -2.377 1.00 92.25 82 GLU A CA 1
ATOM 661 C C . GLU A 1 82 ? -2.167 8.896 -1.300 1.00 92.25 82 GLU A C 1
ATOM 663 O O . GLU A 1 82 ? -2.916 9.213 -0.367 1.00 92.25 82 GLU A O 1
ATOM 668 N N . LEU A 1 83 ? -1.610 7.687 -1.413 1.00 93.44 83 LEU A N 1
ATOM 669 C CA . LEU A 1 83 ? -1.737 6.647 -0.399 1.00 93.44 83 LEU A CA 1
ATOM 670 C C . LEU A 1 83 ? -1.087 7.088 0.910 1.00 93.44 83 LEU A C 1
ATOM 672 O O . LEU A 1 83 ? -1.734 7.025 1.953 1.00 93.44 83 LEU A O 1
ATOM 676 N N . LYS A 1 84 ? 0.144 7.611 0.851 1.00 92.88 84 LYS A N 1
ATOM 677 C CA . LYS A 1 84 ? 0.855 8.135 2.021 1.00 92.88 84 LYS A CA 1
ATOM 678 C C . LYS A 1 84 ? 0.018 9.168 2.769 1.00 92.88 84 LYS A C 1
ATOM 680 O O . LYS A 1 84 ? -0.191 9.023 3.970 1.00 92.88 84 LYS A O 1
ATOM 685 N N . LYS A 1 85 ? -0.511 10.171 2.059 1.00 91.25 85 LYS A N 1
ATOM 686 C CA . LYS A 1 85 ? -1.398 11.192 2.642 1.00 91.25 85 LYS A CA 1
ATOM 687 C C . LYS A 1 85 ? -2.638 10.567 3.280 1.00 91.25 85 LYS A C 1
ATOM 689 O O . LYS A 1 85 ? -3.028 10.974 4.367 1.00 91.25 85 LYS A O 1
ATOM 694 N N . SER A 1 86 ? -3.236 9.569 2.626 1.00 88.69 86 SER A N 1
ATOM 695 C CA . SER A 1 86 ? -4.415 8.873 3.148 1.00 88.69 86 SER A CA 1
ATOM 696 C C . SER A 1 86 ? -4.102 8.129 4.445 1.00 88.69 86 SER A C 1
ATOM 698 O O . SER A 1 86 ? -4.793 8.330 5.437 1.00 88.69 86 SER A O 1
ATOM 700 N N . VAL A 1 87 ? -3.033 7.331 4.471 1.00 88.00 87 VAL A N 1
ATOM 701 C CA . VAL A 1 87 ? -2.602 6.583 5.663 1.00 88.00 87 VAL A CA 1
ATOM 702 C C . VAL A 1 87 ? -2.203 7.538 6.791 1.00 88.00 87 VAL A C 1
ATOM 704 O O . VAL A 1 87 ? -2.585 7.329 7.940 1.00 88.00 87 VAL A O 1
ATOM 707 N N . ASP A 1 88 ? -1.497 8.626 6.484 1.00 86.94 88 ASP A N 1
ATOM 708 C CA . ASP A 1 88 ? -1.123 9.630 7.482 1.00 86.94 88 ASP A CA 1
ATOM 709 C C . ASP A 1 88 ? -2.355 10.357 8.052 1.00 86.94 88 ASP A C 1
ATOM 711 O O . ASP A 1 88 ? -2.432 10.534 9.263 1.00 86.94 88 ASP A O 1
ATOM 715 N N . SER A 1 89 ? -3.360 10.685 7.228 1.00 80.19 89 SER A N 1
ATOM 716 C CA . SER A 1 89 ? -4.617 11.311 7.687 1.00 80.19 89 SER A CA 1
ATOM 717 C C . SER A 1 89 ? -5.486 10.401 8.555 1.00 80.19 89 SER A C 1
ATOM 719 O O . SER A 1 89 ? -6.354 10.872 9.284 1.00 80.19 89 SER A O 1
ATOM 721 N N . THR A 1 90 ? -5.257 9.090 8.476 1.00 72.56 90 THR A N 1
ATOM 722 C CA . THR A 1 90 ? -5.965 8.110 9.297 1.00 72.56 90 THR A CA 1
ATOM 723 C C . THR A 1 90 ? -5.323 7.930 10.678 1.00 72.56 90 THR A C 1
ATOM 725 O O . THR A 1 90 ? -5.926 7.314 11.551 1.00 72.56 90 THR A O 1
ATOM 728 N N . LYS A 1 91 ? -4.139 8.508 10.933 1.00 67.50 91 LYS A N 1
ATOM 729 C CA . LYS A 1 91 ? -3.567 8.568 12.285 1.00 67.50 91 LYS A CA 1
ATOM 730 C C . LYS A 1 91 ? -4.456 9.457 13.157 1.00 67.50 91 LYS A C 1
ATOM 732 O O . LYS A 1 91 ? -4.471 10.673 13.000 1.00 67.50 91 LYS A O 1
ATOM 737 N N . ILE A 1 92 ? -5.215 8.834 14.051 1.00 55.88 92 ILE A N 1
ATOM 738 C CA . ILE A 1 92 ? -5.930 9.535 15.119 1.00 55.88 92 ILE A CA 1
ATOM 739 C C . ILE A 1 92 ? -4.856 10.011 16.121 1.00 55.88 92 ILE A C 1
ATOM 741 O O . ILE A 1 92 ? -3.995 9.188 16.452 1.00 55.88 92 ILE A O 1
ATOM 745 N N . PRO A 1 93 ? -4.834 11.296 16.529 1.00 45.72 93 PRO A N 1
ATOM 746 C CA . PRO A 1 93 ? -3.920 11.785 17.563 1.00 45.72 93 PRO A CA 1
ATOM 747 C C . PRO A 1 93 ? -4.135 11.094 18.915 1.00 45.72 93 PRO A C 1
ATOM 749 O O . PRO A 1 93 ? -5.276 10.653 19.190 1.00 45.72 93 PRO A O 1
#

Sequence (93 aa):
MKDAYVTKMDAQLSEWGAKLKEMKAKAEKAAAQGRIEYQQQLQKVRAQEKHEQARRKLDEIKAASEERWEALKSGFEGAWNELKKSVDSTKIP

Mean predicted aligned error: 4.38 Å

pLDDT: mean 87.66, std 10.07, range [45.72, 97.62]

Foldseek 3Di:
DLVVVLVVLVVVLVVLVVLLVVLVVVQVVVVVVVDDDVVLVVLSVVLVVLSVVLVVLSVVLVPDDPVCNVVSVVVNVVSVVVSVVSSVVSDDD

Solvent-accessible surface area (backbone atoms only — not comparable to full-atom values): 5152 Å² total; per-residue (Å²): 115,65,66,66,52,50,53,55,50,53,52,53,52,48,52,51,51,52,52,53,51,53,51,49,55,53,46,55,55,39,41,76,70,70,51,77,53,67,68,57,52,52,52,49,54,53,35,50,54,33,47,57,51,35,49,53,43,50,50,52,41,69,73,40,52,93,86,52,27,70,69,49,44,60,67,32,53,54,40,44,52,54,28,50,53,39,58,58,70,65,59,74,132